Protein AF-A0A484X5W8-F1 (afdb_monomer_lite)

Structure (mmCIF, N/CA/C/O backbone):
data_AF-A0A484X5W8-F1
#
_entry.id   AF-A0A484X5W8-F1
#
loop_
_atom_site.group_PDB
_atom_site.id
_atom_site.type_symbol
_atom_site.label_atom_id
_atom_site.label_alt_id
_atom_site.label_comp_id
_atom_site.label_asym_id
_atom_site.label_entity_id
_atom_site.label_seq_id
_atom_site.pdbx_PDB_ins_code
_atom_site.Cartn_x
_atom_site.Cartn_y
_atom_site.Cartn_z
_atom_site.occupancy
_atom_site.B_iso_or_equiv
_atom_site.auth_seq_id
_atom_site.auth_comp_id
_atom_site.auth_asym_id
_atom_site.auth_atom_id
_atom_site.pdbx_PDB_model_num
ATOM 1 N N . MET A 1 1 ? 10.442 0.551 -4.243 1.00 61.72 1 MET A N 1
ATOM 2 C CA . MET A 1 1 ? 9.032 0.346 -3.837 1.00 61.72 1 MET A CA 1
ATOM 3 C C . MET A 1 1 ? 8.561 1.424 -2.867 1.00 61.72 1 MET A C 1
ATOM 5 O O . MET A 1 1 ? 8.635 1.240 -1.660 1.00 61.72 1 MET A O 1
ATOM 9 N N . TYR A 1 2 ? 8.071 2.552 -3.384 1.00 65.44 2 TYR A N 1
ATOM 10 C CA . TYR A 1 2 ? 7.570 3.657 -2.549 1.00 65.44 2 TYR A CA 1
ATOM 11 C C . TYR A 1 2 ? 6.036 3.696 -2.441 1.00 65.44 2 TYR A C 1
ATOM 13 O O . TYR A 1 2 ? 5.504 4.297 -1.514 1.00 65.44 2 TYR A O 1
ATOM 21 N N . GLY A 1 3 ? 5.317 3.008 -3.338 1.00 67.75 3 GLY A N 1
ATOM 22 C CA . GLY A 1 3 ? 3.849 2.998 -3.341 1.00 67.75 3 GLY A CA 1
ATOM 23 C C . GLY A 1 3 ? 3.218 2.282 -2.142 1.00 67.75 3 GLY A C 1
ATOM 24 O O . GLY A 1 3 ? 2.175 2.699 -1.655 1.00 67.75 3 GLY A O 1
ATOM 25 N N . LEU A 1 4 ? 3.867 1.240 -1.619 1.00 72.50 4 LEU A N 1
ATOM 26 C CA . LEU A 1 4 ? 3.335 0.424 -0.523 1.00 72.50 4 LEU A CA 1
ATOM 27 C C . LEU A 1 4 ? 3.472 1.083 0.860 1.00 72.50 4 LEU A C 1
ATOM 29 O O . LEU A 1 4 ? 2.479 1.122 1.585 1.00 72.50 4 LEU A O 1
ATOM 33 N N . PRO A 1 5 ? 4.616 1.699 1.222 1.00 78.12 5 PRO A N 1
ATOM 34 C CA . PRO A 1 5 ? 4.685 2.542 2.415 1.00 78.12 5 PRO A CA 1
ATOM 35 C C . PRO A 1 5 ? 3.688 3.708 2.377 1.00 78.12 5 PRO A C 1
ATOM 37 O O . PRO A 1 5 ? 3.078 4.030 3.394 1.00 78.12 5 PRO A O 1
ATOM 40 N N . ALA A 1 6 ? 3.463 4.304 1.199 1.00 79.00 6 ALA A N 1
ATOM 41 C CA . ALA A 1 6 ? 2.456 5.351 1.028 1.00 79.00 6 ALA A CA 1
ATOM 42 C C . ALA A 1 6 ? 1.026 4.823 1.254 1.00 79.00 6 ALA A C 1
ATOM 44 O O . ALA A 1 6 ? 0.234 5.470 1.940 1.00 79.00 6 ALA A O 1
ATOM 45 N N . ALA A 1 7 ? 0.707 3.624 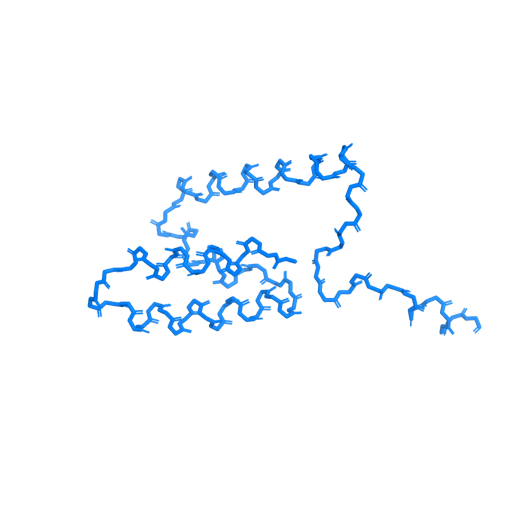0.752 1.00 78.94 7 ALA A N 1
ATOM 46 C CA . ALA A 1 7 ? -0.575 2.967 1.007 1.00 78.94 7 ALA A CA 1
ATOM 47 C C . ALA A 1 7 ? -0.783 2.666 2.502 1.00 78.94 7 ALA A C 1
ATOM 49 O O . ALA A 1 7 ? -1.855 2.935 3.041 1.00 78.94 7 ALA A O 1
ATOM 50 N N . ALA A 1 8 ? 0.251 2.192 3.199 1.00 81.62 8 ALA A N 1
ATOM 51 C CA . ALA A 1 8 ? 0.205 1.940 4.638 1.00 81.62 8 ALA A CA 1
ATOM 52 C C . ALA A 1 8 ? -0.072 3.219 5.455 1.00 81.62 8 ALA A C 1
ATOM 54 O O . ALA A 1 8 ? -0.873 3.198 6.392 1.00 81.62 8 ALA A O 1
ATOM 55 N N . ILE A 1 9 ? 0.526 4.351 5.067 1.00 82.06 9 ILE A N 1
ATOM 56 C CA . ILE A 1 9 ? 0.253 5.661 5.681 1.00 82.06 9 ILE A CA 1
ATOM 57 C C . ILE A 1 9 ? -1.190 6.105 5.406 1.00 82.06 9 ILE A C 1
ATOM 59 O O . ILE A 1 9 ? -1.863 6.588 6.317 1.00 82.06 9 ILE A O 1
ATOM 63 N N . ALA A 1 10 ? -1.696 5.904 4.187 1.00 84.12 10 ALA A N 1
ATOM 64 C CA . ALA A 1 10 ? -3.078 6.232 3.844 1.00 84.12 10 ALA A CA 1
ATOM 65 C C . ALA A 1 10 ? -4.086 5.398 4.656 1.00 84.12 10 ALA A C 1
ATOM 67 O O . ALA A 1 10 ? -5.063 5.944 5.172 1.00 84.12 10 ALA A O 1
ATOM 68 N N . ILE A 1 11 ? -3.823 4.100 4.837 1.00 84.00 11 ILE A N 1
ATOM 69 C CA . ILE A 1 11 ? -4.642 3.211 5.675 1.00 84.00 11 ILE A CA 1
ATOM 70 C C . ILE A 1 11 ? -4.605 3.669 7.138 1.00 84.00 11 ILE A C 1
ATOM 72 O O . ILE A 1 11 ? -5.648 3.737 7.791 1.00 84.00 11 ILE A O 1
ATOM 76 N N . TRP A 1 12 ? -3.429 4.039 7.652 1.00 84.56 12 TRP A N 1
ATOM 77 C CA . TRP A 1 12 ? -3.298 4.560 9.012 1.00 84.56 12 TRP A CA 1
ATOM 78 C C . TRP A 1 12 ? -4.066 5.876 9.211 1.00 84.56 12 TRP A C 1
ATOM 80 O O . TRP A 1 12 ? -4.759 6.046 10.218 1.00 84.56 12 TRP A O 1
ATOM 90 N N . HIS A 1 13 ? -4.001 6.784 8.237 1.00 85.94 13 HIS A N 1
ATOM 91 C CA . HIS A 1 13 ? -4.694 8.069 8.291 1.00 85.94 13 HIS A CA 1
ATOM 92 C C . HIS A 1 13 ? -6.224 7.908 8.245 1.00 85.94 13 HIS A C 1
ATOM 94 O O . HIS A 1 13 ? -6.936 8.556 9.019 1.00 85.94 13 HIS A O 1
ATOM 100 N N . SER A 1 14 ? -6.720 6.996 7.403 1.00 84.75 14 SER A N 1
ATOM 101 C CA . SER A 1 14 ? -8.147 6.676 7.254 1.00 84.75 14 SER A CA 1
ATOM 102 C C . SER A 1 14 ? -8.720 5.803 8.379 1.00 84.75 14 SER A C 1
ATOM 104 O O . SER A 1 14 ? -9.933 5.596 8.438 1.00 84.75 14 SER A O 1
ATOM 106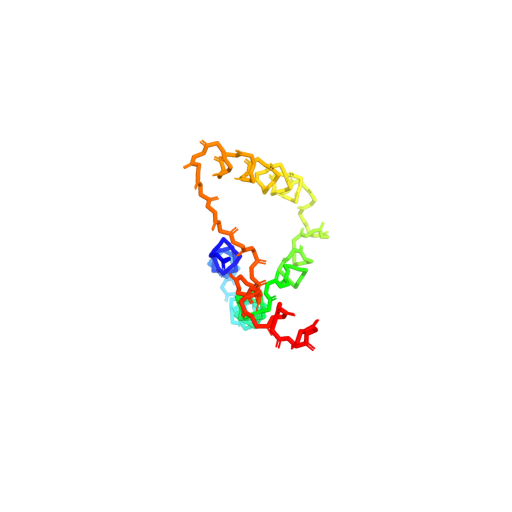 N N . ALA A 1 15 ? -7.889 5.289 9.291 1.00 84.56 15 ALA A N 1
ATOM 107 C CA . ALA A 1 15 ? -8.360 4.510 10.431 1.00 84.56 15 ALA A CA 1
ATOM 108 C C . ALA A 1 15 ? -9.132 5.382 11.437 1.00 84.56 15 ALA A C 1
ATOM 110 O O . ALA A 1 15 ? -8.726 6.506 11.751 1.00 84.56 15 ALA A O 1
ATOM 111 N N . LYS A 1 16 ? -10.219 4.824 11.996 1.00 83.25 16 LYS A N 1
ATOM 112 C CA . LYS A 1 16 ? -10.992 5.455 13.079 1.00 83.25 16 LYS A CA 1
ATOM 113 C C . LYS A 1 16 ? -10.082 5.810 14.267 1.00 83.25 16 LYS A C 1
ATOM 115 O O . LYS A 1 16 ? -9.175 5.023 14.562 1.00 83.25 16 LYS A O 1
ATOM 120 N N . PRO A 1 17 ? -10.331 6.925 14.982 1.00 80.31 17 PRO A N 1
ATOM 121 C CA . PRO A 1 17 ? -9.490 7.371 16.095 1.00 80.31 17 PRO A CA 1
ATOM 122 C C . PRO A 1 17 ? -9.266 6.280 17.146 1.00 80.31 17 PRO A C 1
ATOM 124 O O . PRO A 1 17 ? -8.138 6.096 17.597 1.00 80.31 17 PRO A O 1
ATOM 127 N N . GLU A 1 18 ? -10.306 5.494 17.451 1.00 85.69 18 GLU A N 1
ATOM 128 C CA . GLU A 1 18 ? -10.234 4.400 18.433 1.00 85.69 18 GLU A CA 1
ATOM 129 C C . GLU A 1 18 ? -9.255 3.277 18.035 1.00 85.69 18 GLU A C 1
ATOM 131 O O . GLU A 1 18 ? -8.675 2.617 18.895 1.00 85.69 18 GLU A O 1
ATOM 136 N N . ASN A 1 19 ? -9.044 3.057 16.732 1.00 84.69 19 ASN A N 1
ATOM 137 C CA . ASN A 1 19 ? -8.225 1.961 16.201 1.00 84.69 19 ASN A CA 1
ATOM 138 C C . ASN A 1 19 ? -6.892 2.431 15.603 1.00 84.69 19 ASN A C 1
ATOM 140 O O . ASN A 1 19 ? -6.055 1.600 15.245 1.00 84.69 19 ASN A O 1
ATOM 144 N N . ARG A 1 20 ? -6.656 3.745 15.520 1.00 82.81 20 ARG A N 1
ATOM 145 C CA . ARG A 1 20 ? -5.496 4.345 14.846 1.00 82.81 20 ARG A CA 1
ATOM 146 C C . ARG A 1 20 ? -4.154 3.892 15.432 1.00 82.81 20 ARG A C 1
ATOM 148 O O . ARG A 1 20 ? -3.211 3.700 14.673 1.00 82.81 20 ARG A O 1
ATOM 155 N N . ALA A 1 21 ? -4.065 3.668 16.744 1.00 81.69 21 ALA A N 1
ATOM 156 C CA . ALA A 1 21 ? -2.844 3.158 17.377 1.00 81.69 21 ALA A CA 1
ATOM 157 C C . ALA A 1 21 ? -2.535 1.704 16.970 1.00 81.69 21 ALA A C 1
ATOM 159 O O . ALA A 1 21 ? -1.401 1.383 16.619 1.00 81.69 21 ALA A O 1
ATOM 160 N N . LYS A 1 22 ? -3.556 0.834 16.949 1.00 84.94 22 LYS A N 1
ATOM 161 C CA . LYS A 1 22 ? -3.415 -0.575 16.543 1.00 84.94 22 LYS A CA 1
ATOM 162 C C . LYS A 1 22 ? -3.115 -0.700 15.050 1.00 84.94 22 LYS A C 1
ATOM 164 O O . LYS A 1 22 ? -2.169 -1.381 14.669 1.00 84.94 22 LYS A O 1
ATOM 169 N N . VAL A 1 23 ? -3.894 -0.009 14.213 1.00 86.00 23 VAL A N 1
ATOM 170 C CA . VAL A 1 23 ? -3.722 -0.022 12.753 1.00 86.00 23 VAL A CA 1
ATOM 171 C C . VAL A 1 23 ? -2.370 0.573 12.367 1.00 86.00 23 VAL A C 1
ATOM 173 O O . VAL A 1 23 ? -1.675 -0.013 11.546 1.00 86.00 23 VAL A O 1
ATOM 176 N N . GLY A 1 24 ? -1.950 1.671 13.004 1.00 84.19 24 GLY A N 1
ATOM 177 C CA . GLY A 1 24 ? -0.642 2.282 12.767 1.00 84.19 24 GLY A CA 1
ATOM 178 C C . GLY A 1 24 ? 0.519 1.328 13.038 1.00 84.19 24 GLY A C 1
ATOM 179 O O . GLY A 1 24 ? 1.390 1.186 12.188 1.00 84.19 24 GLY A O 1
ATOM 180 N N . GLY A 1 25 ? 0.504 0.607 14.164 1.00 87.31 25 GLY A N 1
ATOM 181 C CA . GLY A 1 25 ? 1.557 -0.367 14.481 1.00 87.31 25 GLY A CA 1
ATOM 182 C C . GLY A 1 25 ? 1.674 -1.493 13.446 1.00 87.31 25 GLY A C 1
ATOM 183 O O . GLY A 1 25 ? 2.775 -1.810 12.995 1.00 87.31 25 GLY A O 1
ATOM 184 N N . ILE A 1 26 ? 0.538 -2.049 13.011 1.00 86.06 26 ILE A N 1
ATOM 185 C CA . ILE A 1 26 ? 0.500 -3.123 12.003 1.00 86.06 26 ILE A CA 1
ATOM 186 C C . ILE A 1 26 ? 0.962 -2.594 10.638 1.00 86.06 26 ILE A C 1
ATOM 188 O O . ILE A 1 26 ? 1.805 -3.211 9.988 1.00 86.06 26 ILE A O 1
ATOM 192 N N . MET A 1 27 ? 0.453 -1.431 10.219 1.00 88.62 27 MET A N 1
ATOM 193 C CA . MET A 1 27 ? 0.786 -0.817 8.932 1.00 88.62 27 MET A CA 1
ATOM 194 C C . MET A 1 27 ? 2.251 -0.381 8.855 1.00 88.62 27 MET A C 1
ATOM 196 O O . MET A 1 27 ? 2.864 -0.536 7.805 1.00 88.62 27 MET A O 1
ATOM 200 N N . ILE A 1 28 ? 2.844 0.100 9.952 1.00 88.31 28 ILE A N 1
ATOM 201 C CA . ILE A 1 28 ? 4.270 0.458 10.009 1.00 88.31 28 ILE A CA 1
ATOM 202 C C . ILE A 1 28 ? 5.151 -0.785 9.854 1.00 88.31 28 ILE A C 1
ATOM 204 O O . ILE A 1 28 ? 6.098 -0.764 9.068 1.00 88.31 28 ILE A O 1
ATOM 208 N N . SER A 1 29 ? 4.830 -1.881 10.549 1.00 88.06 29 SER A N 1
ATOM 209 C CA . SER A 1 29 ? 5.568 -3.142 10.410 1.00 88.06 29 SER A CA 1
ATOM 210 C C . SER A 1 29 ? 5.460 -3.704 8.990 1.00 88.06 29 SER A C 1
ATOM 212 O O . SER A 1 29 ? 6.458 -4.139 8.419 1.00 88.06 29 SER A O 1
ATOM 214 N N . ALA A 1 30 ? 4.261 -3.673 8.408 1.00 85.75 30 ALA A N 1
ATOM 215 C CA . ALA A 1 30 ? 4.017 -4.123 7.044 1.00 85.75 30 ALA A CA 1
ATOM 216 C C . ALA A 1 30 ? 4.742 -3.235 6.013 1.00 85.75 30 ALA A C 1
ATOM 218 O O . ALA A 1 30 ? 5.404 -3.756 5.120 1.00 85.75 30 ALA A O 1
ATOM 219 N N . ALA A 1 31 ? 4.705 -1.907 6.182 1.00 86.06 31 ALA A N 1
ATOM 220 C CA . ALA A 1 31 ? 5.437 -0.946 5.354 1.00 86.06 31 ALA A CA 1
ATOM 221 C C . ALA A 1 31 ? 6.945 -1.165 5.404 1.00 86.06 31 ALA A C 1
ATOM 223 O O . ALA A 1 31 ? 7.596 -1.125 4.361 1.00 86.06 31 ALA A O 1
ATOM 224 N N . LEU A 1 32 ? 7.496 -1.414 6.594 1.00 85.88 32 LEU A N 1
ATOM 225 C CA . LEU A 1 32 ? 8.919 -1.675 6.758 1.00 85.88 32 LEU A CA 1
ATOM 226 C C . LEU A 1 32 ? 9.320 -2.979 6.060 1.00 85.88 32 LEU A C 1
ATOM 228 O O . LEU A 1 32 ? 10.288 -2.978 5.304 1.00 85.88 32 LEU A O 1
ATOM 232 N N . THR A 1 33 ? 8.552 -4.058 6.235 1.00 85.56 33 THR A N 1
ATOM 233 C CA . THR A 1 33 ? 8.788 -5.323 5.524 1.00 85.56 33 THR A CA 1
ATOM 234 C C . THR A 1 33 ? 8.721 -5.121 4.013 1.00 85.56 33 THR A C 1
ATOM 236 O O . THR A 1 33 ? 9.681 -5.448 3.324 1.00 85.56 33 THR A O 1
ATOM 239 N N . SER A 1 34 ? 7.656 -4.510 3.488 1.00 83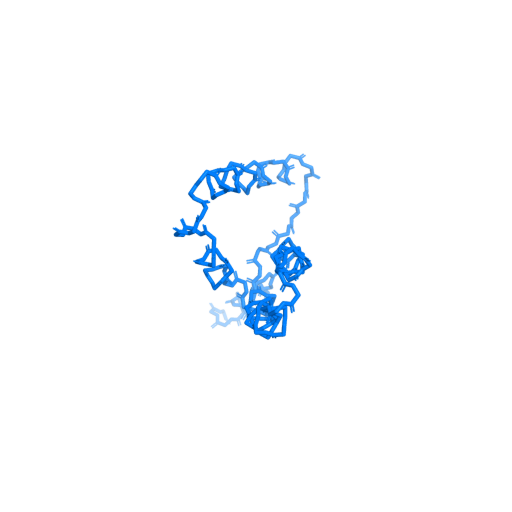.31 34 SER A N 1
ATOM 240 C CA . SER A 1 34 ? 7.511 -4.274 2.046 1.00 83.31 34 SER A CA 1
ATOM 241 C C . SER A 1 34 ? 8.582 -3.347 1.475 1.00 83.31 34 SER A C 1
ATOM 243 O O . SER A 1 34 ? 9.012 -3.525 0.336 1.00 83.31 34 SER A O 1
ATOM 245 N N . PHE A 1 35 ? 9.046 -2.368 2.252 1.00 81.56 35 PHE A N 1
ATOM 246 C CA . PHE A 1 35 ? 10.126 -1.481 1.837 1.00 81.56 35 PHE A CA 1
ATOM 247 C C . PHE A 1 35 ? 11.472 -2.208 1.783 1.00 81.56 35 PHE A C 1
ATOM 249 O O . PHE A 1 35 ? 12.205 -2.061 0.805 1.00 81.56 35 PHE A O 1
ATOM 256 N N . LEU A 1 36 ? 11.781 -3.000 2.814 1.00 80.75 36 LEU A N 1
ATOM 257 C CA . LEU A 1 36 ? 13.056 -3.701 2.928 1.00 80.75 36 LEU A CA 1
ATOM 258 C C . LEU A 1 36 ? 13.138 -4.893 1.973 1.00 80.75 36 LEU A C 1
ATOM 260 O O . LEU A 1 36 ? 14.115 -5.001 1.245 1.00 80.75 36 LEU A O 1
ATOM 264 N N . THR A 1 37 ? 12.135 -5.771 1.942 1.00 79.94 37 THR A N 1
ATOM 265 C CA . THR A 1 37 ? 12.197 -7.051 1.208 1.00 79.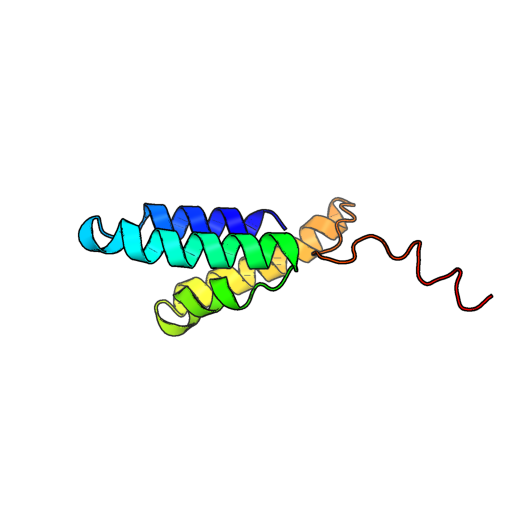94 37 THR A CA 1
ATOM 266 C C . THR A 1 37 ? 11.533 -7.004 -0.159 1.00 79.94 37 THR A C 1
ATOM 268 O O . THR A 1 37 ? 11.794 -7.852 -1.005 1.00 79.94 37 THR A O 1
ATOM 271 N N . GLY A 1 38 ? 10.664 -6.025 -0.387 1.00 73.25 38 GLY A N 1
ATOM 272 C CA . GLY A 1 38 ? 9.838 -5.974 -1.582 1.00 73.25 38 GLY A CA 1
ATOM 273 C C . GLY A 1 38 ? 8.582 -6.839 -1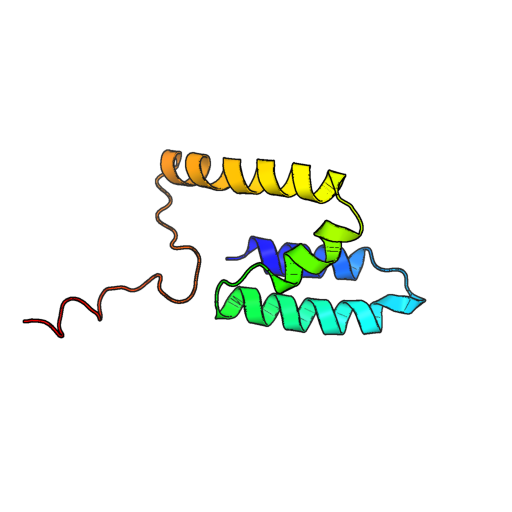.555 1.00 73.25 38 GLY A C 1
ATOM 274 O O . GLY A 1 38 ? 7.852 -6.874 -2.540 1.00 73.25 38 GLY A O 1
ATOM 275 N N . ILE A 1 39 ? 8.310 -7.530 -0.447 1.00 79.94 39 ILE A N 1
ATOM 276 C CA . ILE A 1 39 ? 7.132 -8.392 -0.319 1.00 79.94 39 ILE A CA 1
ATOM 277 C C . ILE A 1 39 ? 5.899 -7.521 -0.058 1.00 79.94 39 ILE A C 1
ATOM 279 O O . ILE A 1 39 ? 5.850 -6.786 0.928 1.00 79.94 39 ILE A O 1
ATOM 283 N N . THR A 1 40 ? 4.895 -7.603 -0.928 1.00 84.19 40 THR A N 1
ATOM 284 C CA . THR A 1 40 ? 3.701 -6.734 -0.902 1.00 84.19 40 THR A CA 1
ATOM 285 C C . THR A 1 40 ? 2.517 -7.347 -0.146 1.00 84.19 40 THR A C 1
ATOM 287 O O . THR A 1 40 ? 1.649 -6.623 0.348 1.00 84.19 40 THR A O 1
ATOM 290 N N . GLU A 1 41 ? 2.540 -8.669 0.037 1.00 84.06 41 GLU A N 1
ATOM 291 C CA . GLU A 1 41 ? 1.487 -9.479 0.665 1.00 84.06 41 GLU A CA 1
ATOM 292 C C . GLU A 1 41 ? 0.992 -8.943 2.024 1.00 84.06 41 GLU A C 1
ATOM 294 O O . GLU A 1 41 ? -0.224 -8.884 2.218 1.00 84.06 41 GLU A O 1
ATOM 299 N N . PRO A 1 42 ? 1.856 -8.480 2.959 1.00 82.06 42 PRO A N 1
ATOM 300 C CA . PRO A 1 42 ? 1.403 -8.025 4.275 1.00 82.06 42 PRO A CA 1
ATOM 301 C C . PRO A 1 42 ? 0.460 -6.820 4.210 1.00 82.06 42 PRO A C 1
ATOM 303 O O . PRO A 1 42 ? -0.418 -6.667 5.059 1.00 82.06 42 PRO A O 1
ATOM 306 N N . ILE A 1 43 ? 0.645 -5.952 3.212 1.00 84.31 43 ILE A N 1
ATOM 307 C CA . ILE A 1 43 ? -0.187 -4.761 3.020 1.00 84.31 43 ILE A CA 1
ATOM 308 C C . ILE A 1 43 ? -1.426 -5.126 2.209 1.00 84.31 43 ILE A C 1
ATOM 310 O O . ILE A 1 43 ? -2.527 -4.726 2.582 1.00 84.31 43 ILE A O 1
ATOM 314 N N . GLU A 1 44 ? -1.281 -5.926 1.155 1.00 83.56 44 GLU A N 1
ATOM 315 C CA . GLU A 1 44 ? -2.400 -6.352 0.306 1.00 83.56 44 GLU A CA 1
ATOM 316 C C . GLU A 1 44 ? -3.445 -7.166 1.078 1.00 83.56 44 GLU A C 1
ATOM 318 O O . GLU A 1 44 ? -4.648 -6.918 0.953 1.00 83.56 44 GLU A O 1
ATOM 323 N N . PHE A 1 45 ? -3.014 -8.051 1.978 1.00 84.25 45 PHE A N 1
ATOM 324 C CA . PHE A 1 45 ? -3.923 -8.839 2.815 1.00 84.25 45 PHE A CA 1
ATOM 325 C C . PHE A 1 45 ? -4.777 -7.996 3.763 1.00 84.25 45 PHE A C 1
ATOM 327 O O . PHE A 1 45 ? -5.872 -8.421 4.134 1.00 84.25 45 PHE A O 1
ATOM 334 N N . SER A 1 46 ? -4.334 -6.786 4.117 1.00 83.69 46 SER A N 1
ATOM 335 C CA . SER A 1 46 ? -5.098 -5.909 5.010 1.00 83.69 46 SER A CA 1
ATOM 336 C C . SER A 1 46 ? -6.398 -5.387 4.385 1.00 83.69 46 SER A C 1
ATOM 338 O O . SER A 1 46 ? -7.343 -5.088 5.116 1.00 83.69 46 SER A O 1
ATOM 340 N N . PHE A 1 47 ? -6.484 -5.317 3.050 1.00 83.38 47 PHE A N 1
ATOM 341 C CA . PHE A 1 47 ? -7.666 -4.811 2.342 1.00 83.38 47 PHE A CA 1
ATOM 342 C C . PHE A 1 47 ? -8.260 -5.792 1.329 1.00 83.38 47 PHE A C 1
ATOM 344 O O . PHE A 1 47 ? -9.428 -5.633 0.982 1.00 83.38 47 PHE A O 1
ATOM 351 N N . MET A 1 48 ? -7.532 -6.829 0.905 1.00 84.12 48 MET A N 1
ATOM 352 C CA . MET A 1 48 ? -8.028 -7.844 -0.034 1.00 84.12 48 MET A CA 1
ATOM 353 C C . MET A 1 48 ? -9.322 -8.518 0.451 1.00 84.12 48 MET A C 1
ATOM 355 O O . MET A 1 48 ? -10.256 -8.691 -0.327 1.00 84.12 48 MET A O 1
ATOM 359 N N . PHE A 1 49 ? -9.406 -8.841 1.746 1.00 82.69 49 PHE A N 1
ATOM 360 C CA . PHE A 1 49 ? -10.588 -9.484 2.337 1.00 82.69 49 PHE A CA 1
ATOM 361 C C . PHE A 1 49 ? -11.649 -8.493 2.831 1.00 82.69 49 PHE A C 1
ATOM 363 O O . PHE A 1 49 ? -12.819 -8.846 2.941 1.00 82.69 49 PHE A O 1
ATOM 370 N N . VAL A 1 50 ? -11.253 -7.255 3.139 1.00 85.56 50 VAL A N 1
ATOM 371 C CA . VAL A 1 50 ? -12.144 -6.236 3.725 1.00 85.56 50 VAL A CA 1
ATOM 372 C C . VAL A 1 50 ? -12.839 -5.404 2.643 1.00 85.56 50 VAL A C 1
ATOM 374 O O . VAL A 1 50 ? -13.997 -5.027 2.800 1.00 85.56 50 VAL A O 1
ATOM 377 N N . ALA A 1 51 ? -12.144 -5.111 1.542 1.00 84.31 51 ALA A N 1
ATOM 378 C CA . ALA A 1 51 ? -12.592 -4.220 0.477 1.00 84.31 51 ALA A CA 1
ATOM 379 C C . ALA A 1 51 ? -12.211 -4.783 -0.913 1.00 84.31 51 ALA A C 1
ATOM 381 O O . ALA A 1 51 ? -11.300 -4.267 -1.567 1.00 84.31 51 ALA A O 1
ATOM 382 N N . PRO A 1 52 ? -12.923 -5.811 -1.413 1.00 81.75 52 PRO A N 1
ATOM 383 C CA . PRO A 1 52 ? -12.574 -6.498 -2.663 1.00 81.75 52 PRO A CA 1
ATOM 384 C C . PRO A 1 52 ? -12.616 -5.583 -3.899 1.00 81.75 52 PRO A C 1
ATOM 386 O O . PRO A 1 52 ? -11.797 -5.717 -4.803 1.00 81.75 52 PRO A O 1
ATOM 389 N N . ILE A 1 53 ? -13.514 -4.593 -3.927 1.00 87.38 53 ILE A N 1
ATOM 390 C CA . ILE A 1 53 ? -13.583 -3.604 -5.019 1.00 87.38 53 ILE A CA 1
ATOM 391 C C . ILE A 1 53 ? -12.317 -2.739 -5.051 1.00 87.38 53 ILE A C 1
ATOM 393 O O . ILE A 1 53 ? -11.756 -2.488 -6.117 1.00 87.38 53 ILE A O 1
ATOM 397 N N . LEU A 1 54 ? -11.838 -2.311 -3.879 1.00 84.81 54 LEU A N 1
ATOM 398 C CA . LEU A 1 54 ? -10.612 -1.526 -3.767 1.00 84.81 54 LEU A CA 1
ATOM 399 C C . LEU A 1 54 ? -9.398 -2.345 -4.222 1.00 84.81 54 LEU A C 1
ATOM 401 O O . LEU A 1 54 ? -8.513 -1.804 -4.879 1.00 84.81 54 LEU A O 1
ATOM 405 N N . TYR A 1 55 ? -9.392 -3.650 -3.933 1.00 84.62 55 TYR A N 1
ATOM 406 C CA . TYR A 1 55 ? -8.361 -4.571 -4.406 1.00 84.62 55 TYR A CA 1
ATOM 407 C C . TYR A 1 55 ? -8.330 -4.696 -5.933 1.00 84.62 55 TYR A C 1
ATOM 409 O O . TYR A 1 55 ? -7.256 -4.638 -6.522 1.00 84.62 55 TYR A O 1
ATOM 417 N N . ILE A 1 56 ? -9.487 -4.767 -6.596 1.00 86.88 56 ILE A N 1
ATOM 418 C CA . ILE A 1 56 ? -9.552 -4.796 -8.067 1.00 86.88 56 ILE A CA 1
ATOM 419 C C . ILE A 1 56 ? -8.988 -3.501 -8.669 1.00 86.88 56 ILE A C 1
ATOM 421 O O . ILE A 1 56 ? -8.185 -3.549 -9.600 1.00 86.88 56 ILE A O 1
ATOM 425 N N . ILE A 1 57 ? -9.363 -2.342 -8.119 1.00 88.25 57 ILE A N 1
ATOM 426 C CA . ILE A 1 57 ? -8.830 -1.045 -8.565 1.00 88.25 57 ILE A CA 1
ATOM 427 C C . ILE A 1 57 ? -7.312 -0.997 -8.357 1.00 88.25 57 ILE A C 1
ATOM 429 O O . ILE A 1 57 ? -6.578 -0.593 -9.258 1.00 88.25 57 ILE A O 1
ATOM 433 N N . HIS A 1 58 ? -6.836 -1.450 -7.196 1.00 85.31 58 HIS A N 1
ATOM 434 C CA . HIS A 1 58 ? -5.411 -1.551 -6.903 1.00 85.31 58 HIS A CA 1
ATOM 435 C C . HIS A 1 58 ? -4.683 -2.454 -7.908 1.00 85.31 58 HIS A C 1
ATOM 437 O O . HIS A 1 58 ? -3.654 -2.045 -8.435 1.00 85.31 58 HIS A O 1
ATOM 443 N N . ALA A 1 59 ? -5.233 -3.628 -8.229 1.00 85.88 59 ALA A N 1
ATOM 444 C CA . ALA A 1 59 ? -4.647 -4.567 -9.183 1.00 85.88 59 ALA A CA 1
ATOM 445 C C . ALA A 1 59 ? -4.533 -3.968 -10.594 1.00 85.88 59 ALA A C 1
ATOM 447 O O . ALA A 1 59 ? -3.504 -4.123 -11.250 1.00 85.88 59 ALA A O 1
ATOM 448 N N . ILE A 1 60 ? -5.549 -3.224 -11.043 1.00 87.88 60 ILE A N 1
ATOM 449 C CA . ILE A 1 60 ? -5.515 -2.523 -12.335 1.00 87.88 60 ILE A CA 1
ATOM 450 C C . ILE A 1 60 ? -4.451 -1.420 -12.321 1.00 87.88 60 ILE A C 1
ATOM 452 O O . ILE A 1 60 ? -3.639 -1.338 -13.241 1.00 87.88 60 ILE A O 1
ATOM 456 N N . LEU A 1 61 ? -4.419 -0.588 -11.277 1.00 84.62 61 LEU A N 1
ATOM 457 C CA . LEU A 1 61 ? -3.443 0.500 -11.157 1.00 84.62 61 LEU A CA 1
ATOM 458 C C . LEU A 1 61 ? -2.005 -0.029 -11.072 1.00 84.62 61 LEU A C 1
ATOM 460 O O . LEU A 1 61 ? -1.120 0.490 -11.751 1.00 84.62 61 LEU A O 1
ATOM 464 N N . ALA A 1 62 ? -1.776 -1.081 -10.284 1.00 81.88 62 ALA A N 1
ATOM 465 C CA . ALA A 1 62 ? -0.484 -1.748 -10.177 1.00 81.88 62 ALA A CA 1
ATOM 466 C C . ALA A 1 62 ? -0.075 -2.381 -11.516 1.00 81.88 62 ALA A C 1
ATOM 468 O O . ALA A 1 62 ? 1.058 -2.198 -11.958 1.00 81.88 62 ALA A O 1
ATOM 469 N N . GLY A 1 63 ? -1.008 -3.050 -12.202 1.00 80.75 63 GLY A N 1
ATOM 470 C CA . GLY A 1 63 ? -0.781 -3.653 -13.516 1.00 80.75 63 GLY A CA 1
ATOM 471 C C . GLY A 1 63 ? -0.464 -2.634 -14.611 1.00 80.75 63 GLY A C 1
ATOM 472 O O . GLY A 1 63 ? 0.366 -2.914 -15.471 1.00 80.75 63 GLY A O 1
ATOM 473 N N . LEU A 1 64 ? -1.063 -1.439 -14.563 1.00 83.56 64 LEU A N 1
ATOM 474 C CA . LEU A 1 64 ? -0.790 -0.346 -15.505 1.00 83.56 64 LEU A CA 1
ATOM 475 C C . LEU A 1 64 ? 0.501 0.419 -15.186 1.00 83.56 64 LEU A C 1
ATOM 477 O O . LEU A 1 64 ? 1.138 0.944 -16.098 1.00 83.56 64 LEU A O 1
ATOM 481 N N . ALA A 1 65 ? 0.930 0.457 -13.924 1.00 79.94 65 ALA A N 1
ATOM 482 C CA . ALA A 1 65 ? 2.159 1.145 -13.537 1.00 79.94 65 ALA A CA 1
ATOM 483 C C . ALA A 1 65 ? 3.405 0.552 -14.225 1.00 79.94 65 ALA A C 1
ATOM 485 O O . ALA A 1 65 ? 4.275 1.298 -14.670 1.00 79.94 65 ALA A O 1
ATOM 486 N N . PHE A 1 66 ? 3.473 -0.774 -14.385 1.00 74.06 66 PHE A N 1
ATOM 487 C CA . PHE A 1 66 ? 4.592 -1.456 -15.049 1.00 74.06 66 PHE A CA 1
ATOM 488 C C . PHE A 1 66 ? 4.797 -1.071 -16.528 1.00 74.06 66 PHE A C 1
ATOM 490 O O . PHE A 1 66 ? 5.896 -0.622 -16.865 1.00 74.06 66 PHE A O 1
ATOM 497 N N . PRO A 1 67 ? 3.804 -1.204 -17.432 1.00 78.31 67 PRO A N 1
ATOM 498 C CA . PRO A 1 67 ? 3.966 -0.831 -18.835 1.00 78.31 67 PRO A CA 1
ATOM 499 C C . PRO A 1 67 ? 4.221 0.669 -19.009 1.00 78.31 67 PRO A C 1
ATOM 501 O O . PRO A 1 67 ? 5.011 1.046 -19.873 1.00 78.31 67 PRO A O 1
ATOM 504 N N . ILE A 1 68 ? 3.625 1.522 -18.166 1.00 79.75 68 ILE A N 1
ATOM 505 C CA . ILE A 1 68 ? 3.877 2.971 -18.184 1.00 79.75 68 ILE A CA 1
ATOM 506 C C . ILE A 1 68 ? 5.337 3.273 -17.815 1.00 79.75 68 ILE A C 1
ATOM 508 O O . ILE A 1 68 ? 5.999 4.028 -18.526 1.00 79.75 68 ILE A O 1
ATOM 512 N N . CYS A 1 69 ? 5.878 2.648 -16.764 1.00 73.69 69 CYS A N 1
ATOM 513 C CA . CYS A 1 69 ? 7.290 2.792 -16.394 1.00 73.69 69 CYS A CA 1
ATOM 514 C C . CYS A 1 69 ? 8.235 2.326 -17.514 1.00 73.69 69 CYS A C 1
ATOM 516 O O . CYS A 1 69 ? 9.227 2.997 -17.795 1.00 73.69 69 CYS A O 1
ATOM 518 N N . ILE A 1 70 ? 7.910 1.221 -18.196 1.00 76.06 70 ILE A N 1
ATOM 519 C CA . ILE A 1 70 ? 8.698 0.708 -19.330 1.00 76.06 70 ILE A CA 1
ATOM 520 C C . ILE A 1 70 ? 8.682 1.696 -20.505 1.00 76.06 70 ILE A C 1
ATOM 522 O O . ILE A 1 70 ? 9.736 1.984 -21.072 1.00 76.06 70 ILE A O 1
ATOM 526 N N . LEU A 1 71 ? 7.513 2.249 -20.845 1.00 76.25 71 LEU A N 1
ATOM 527 C CA . LEU A 1 71 ? 7.357 3.249 -21.910 1.00 76.25 71 LEU A CA 1
ATOM 528 C C . LEU A 1 71 ? 8.115 4.550 -21.611 1.00 76.25 71 LEU A C 1
ATOM 530 O O . LEU A 1 71 ? 8.670 5.160 -22.520 1.00 76.25 71 LEU A O 1
ATOM 534 N N . LEU A 1 72 ? 8.177 4.946 -20.339 1.00 77.25 72 LEU A N 1
ATOM 535 C CA . LEU A 1 72 ? 8.932 6.112 -19.868 1.00 77.25 72 LEU A CA 1
ATOM 536 C C . LEU A 1 72 ? 10.437 5.837 -19.700 1.00 77.25 72 LEU A C 1
ATOM 538 O O . LEU A 1 72 ? 11.178 6.717 -19.264 1.00 77.25 72 LEU A O 1
ATOM 542 N N . GLY A 1 73 ? 10.910 4.630 -20.029 1.00 67.94 73 GLY A N 1
ATOM 543 C CA . GLY A 1 73 ? 12.319 4.251 -19.907 1.00 67.94 73 GLY A CA 1
ATOM 544 C C . GLY A 1 73 ? 12.804 4.089 -18.461 1.00 67.94 73 GLY A C 1
ATOM 545 O O . GLY A 1 73 ? 14.013 4.010 -18.227 1.00 67.94 73 GLY A O 1
ATOM 546 N N . MET A 1 74 ? 11.890 4.022 -17.488 1.00 68.19 74 MET A N 1
ATOM 547 C CA . MET A 1 74 ? 12.211 3.828 -16.075 1.00 68.19 74 MET A CA 1
ATOM 548 C C . MET A 1 74 ? 12.628 2.374 -15.837 1.00 68.19 74 MET A C 1
ATOM 550 O O . MET A 1 74 ? 11.815 1.452 -15.877 1.00 68.19 74 MET A O 1
ATOM 554 N N . ARG A 1 75 ? 13.921 2.162 -15.579 1.00 60.84 75 ARG A N 1
ATOM 555 C CA . ARG A 1 75 ? 14.496 0.858 -15.221 1.00 60.84 75 ARG A CA 1
ATOM 556 C C . ARG A 1 75 ? 14.604 0.724 -13.701 1.00 60.84 75 ARG A C 1
ATOM 558 O O . ARG A 1 75 ? 15.708 0.732 -13.169 1.00 60.84 75 ARG A O 1
ATOM 565 N N . ASP A 1 76 ? 13.472 0.606 -13.012 1.00 59.38 76 ASP A N 1
ATOM 566 C CA . ASP A 1 76 ? 13.444 0.363 -11.563 1.00 59.38 76 ASP A CA 1
ATOM 567 C C . ASP A 1 76 ? 13.094 -1.100 -11.252 1.00 59.38 76 ASP A C 1
ATOM 569 O O . ASP A 1 76 ? 12.016 -1.589 -11.585 1.00 59.38 76 ASP A O 1
ATOM 573 N N . GLY A 1 77 ? 14.021 -1.811 -10.600 1.00 57.66 77 GLY A N 1
ATOM 574 C CA . GLY A 1 77 ? 13.790 -3.154 -10.064 1.00 57.66 77 GLY A CA 1
ATOM 575 C C . GLY A 1 77 ? 12.927 -3.098 -8.801 1.00 57.66 77 GLY A C 1
ATOM 576 O O . GLY A 1 77 ? 13.194 -2.309 -7.889 1.00 57.66 77 GLY A O 1
ATOM 577 N N . THR A 1 78 ? 11.889 -3.927 -8.726 1.00 60.06 78 THR A N 1
ATOM 578 C CA . THR A 1 78 ? 10.917 -3.938 -7.626 1.00 60.06 78 THR A CA 1
ATOM 579 C C . THR A 1 78 ? 11.431 -4.726 -6.411 1.00 60.06 78 THR A C 1
ATOM 581 O O . THR A 1 78 ? 10.883 -5.755 -6.049 1.00 60.06 78 THR A O 1
ATOM 584 N N . SER A 1 79 ? 12.474 -4.192 -5.770 1.00 51.12 79 SER A N 1
ATOM 585 C CA . SER A 1 79 ? 12.945 -4.479 -4.398 1.00 51.12 79 SER A CA 1
ATOM 586 C C . SER A 1 79 ? 13.693 -5.798 -4.064 1.00 51.12 79 SER A C 1
ATOM 588 O O . SER A 1 79 ? 13.696 -6.770 -4.808 1.00 51.12 79 SER A O 1
ATOM 590 N N . PHE A 1 80 ? 14.447 -5.707 -2.948 1.00 46.88 80 PHE A N 1
ATOM 591 C CA . PHE A 1 80 ? 15.607 -6.460 -2.398 1.00 46.88 80 PHE A CA 1
ATOM 592 C C . PHE A 1 80 ? 16.806 -6.794 -3.309 1.00 46.88 80 PHE A C 1
ATOM 594 O O . PHE A 1 80 ? 17.917 -6.902 -2.796 1.00 46.88 80 PHE A O 1
ATOM 601 N N . LEU A 1 81 ? 16.670 -6.871 -4.635 1.00 44.31 81 LEU A N 1
ATOM 602 C CA . LEU A 1 81 ? 17.774 -7.325 -5.502 1.00 44.31 81 LEU A CA 1
ATOM 603 C C . LEU A 1 81 ? 17.974 -6.503 -6.782 1.00 44.31 81 LEU A C 1
ATOM 605 O O . LEU A 1 81 ? 18.462 -7.023 -7.781 1.00 44.31 81 LEU A O 1
ATOM 609 N N . SER A 1 82 ? 17.670 -5.204 -6.781 1.00 43.28 82 SER A N 1
ATOM 610 C CA . SER A 1 82 ? 17.926 -4.324 -7.942 1.00 43.28 82 SER A CA 1
ATOM 611 C C . SER A 1 82 ? 19.428 -4.180 -8.302 1.00 43.28 82 SER A C 1
ATOM 613 O O . SER A 1 82 ? 19.783 -3.414 -9.193 1.00 43.28 82 SER A O 1
ATOM 615 N N . ARG A 1 83 ? 20.310 -4.944 -7.635 1.00 40.62 83 ARG A N 1
ATOM 616 C CA . ARG A 1 83 ? 21.715 -5.212 -7.965 1.00 40.62 83 ARG A CA 1
ATOM 617 C C . ARG A 1 83 ? 21.971 -6.715 -8.202 1.00 40.62 83 ARG A C 1
ATOM 619 O O . ARG A 1 83 ? 22.221 -7.446 -7.244 1.00 40.62 83 ARG A O 1
ATOM 626 N N . PRO A 1 84 ? 21.998 -7.185 -9.463 1.00 48.03 84 PRO A N 1
ATOM 627 C CA . PRO A 1 84 ? 22.609 -8.461 -9.833 1.00 48.03 84 PRO A CA 1
ATOM 628 C C . PRO A 1 84 ? 24.101 -8.347 -10.217 1.00 48.03 84 PRO A C 1
ATOM 630 O O . PRO A 1 84 ? 24.665 -9.301 -10.753 1.00 48.03 84 PRO A O 1
ATOM 633 N N . ASP A 1 85 ? 24.803 -7.245 -9.923 1.00 50.22 85 ASP A N 1
ATOM 634 C CA . ASP A 1 85 ? 26.246 -7.119 -10.208 1.00 50.22 85 ASP A CA 1
ATOM 635 C C . ASP A 1 85 ? 27.139 -8.033 -9.340 1.00 50.22 85 ASP A C 1
ATOM 637 O O . ASP A 1 85 ? 28.351 -8.095 -9.545 1.00 50.22 85 ASP A O 1
ATOM 641 N N . ARG A 1 86 ? 26.556 -8.825 -8.426 1.00 49.00 86 ARG A N 1
ATOM 642 C CA . ARG A 1 86 ? 27.285 -9.775 -7.566 1.00 49.00 86 ARG A CA 1
ATOM 643 C C . ARG A 1 86 ? 26.898 -11.256 -7.730 1.00 49.00 86 ARG A C 1
ATOM 645 O O . ARG A 1 86 ? 27.274 -12.062 -6.889 1.00 49.00 86 ARG A O 1
ATOM 652 N N . LEU A 1 87 ? 26.219 -11.641 -8.817 1.00 50.59 87 LEU A N 1
ATOM 653 C CA . LEU A 1 87 ? 25.979 -13.062 -9.158 1.00 50.59 87 LEU A CA 1
ATOM 654 C C . LEU A 1 87 ? 26.673 -13.521 -10.454 1.00 50.59 87 LEU A C 1
ATOM 656 O O . LEU A 1 87 ? 26.906 -14.710 -10.632 1.00 50.59 87 LEU A O 1
ATOM 660 N N . TYR A 1 88 ? 27.128 -12.597 -11.310 1.00 48.03 88 TYR A N 1
ATOM 661 C CA . TYR A 1 88 ? 27.852 -12.932 -12.551 1.00 48.03 88 TYR A CA 1
ATOM 662 C C . TYR A 1 88 ? 29.371 -13.154 -12.376 1.00 48.03 88 TYR A C 1
ATOM 664 O O . TYR A 1 88 ? 30.066 -13.491 -13.334 1.00 48.03 88 TYR A 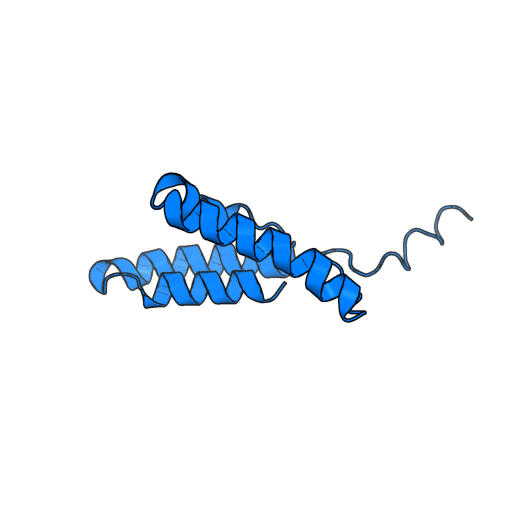O 1
ATOM 672 N N . ARG A 1 89 ? 29.904 -12.945 -11.162 1.00 42.03 89 ARG A N 1
ATOM 673 C CA . ARG A 1 89 ? 31.344 -13.042 -10.841 1.00 42.03 89 ARG A CA 1
ATOM 674 C C . ARG A 1 89 ? 31.716 -14.249 -9.969 1.00 42.03 89 ARG A C 1
ATOM 676 O O . ARG A 1 89 ? 32.862 -14.358 -9.571 1.00 42.03 89 ARG A O 1
ATOM 683 N N . SER A 1 90 ? 30.749 -15.116 -9.657 1.00 42.12 90 SER A N 1
ATOM 684 C CA . SER A 1 90 ? 30.947 -16.336 -8.854 1.00 42.12 90 SER A CA 1
ATOM 685 C C . SER A 1 90 ? 30.903 -17.624 -9.691 1.00 42.12 90 SER A C 1
ATOM 687 O O . SER A 1 90 ? 31.082 -18.706 -9.143 1.00 42.12 90 SER A O 1
ATOM 689 N N . VAL A 1 91 ? 30.637 -17.521 -10.998 1.00 52.47 91 VAL A N 1
ATOM 690 C CA . VAL A 1 91 ? 30.597 -18.661 -11.940 1.00 52.47 91 VAL A CA 1
ATOM 691 C C . VAL A 1 91 ? 31.588 -18.445 -13.095 1.00 52.47 91 VAL A C 1
ATOM 693 O O . VAL A 1 91 ? 31.417 -18.958 -14.198 1.00 52.47 91 VAL A O 1
ATOM 696 N N . ARG A 1 92 ? 32.625 -17.639 -12.858 1.00 43.06 92 ARG A N 1
ATOM 697 C CA . ARG A 1 92 ? 33.792 -17.514 -13.727 1.00 43.06 92 ARG A CA 1
ATOM 698 C C . ARG A 1 92 ? 35.044 -17.482 -12.877 1.00 43.06 92 ARG A C 1
ATOM 700 O O . ARG A 1 92 ? 34.977 -16.813 -11.822 1.00 43.06 92 ARG A O 1
#

Sequence (92 aa):
MYGLPAAAIAIWHSAKPENRAKVGGIMISAALTSFLTGITEPIEFSFMFVAPILYIIHAILAGLAFPICILLGMRDGTSFLSRPDRLYRSVR

pLDDT: mean 75.43, std 14.04, range [40.62, 88.62]

Foldseek 3Di:
DVVLLVLLVVQLVPDDPVCSVVSNVQSVVQSVCCAAAVDNVSRLVVCCVPPVVVSVVVVVVVVVVVVVCVVVVNPDDRDDPSDPVPVVPPVD

InterPro domains:
  IPR003352 Phosphotransferase system, EIIC [PF02378] (1-63)
  IPR013013 Phosphotransferase system, EIIC component, type 1 [PS51103] (1-92)
  IPR050429 Phosphotransferase System Glucose-Specific EIICBA [PTHR30009] (1-80)

Radius of gyration: 16.21 Å; chains: 1; bounding box: 47×27×40 Å

Secondary structure (DSSP, 8-state):
--HHHHHHHHHHHHS-TTTHHHHHHHHHHHHHHHHHH---HHHHHHHHTT-HHHHHHHHHHHHHHHHHHHHTT-----SS-S--TTTTTS--

Organism: NCBI:txid69218